Protein AF-A0A838X5R7-F1 (afdb_monomer)

Structure (mmCIF, N/CA/C/O backbone):
data_AF-A0A838X5R7-F1
#
_entry.id   AF-A0A838X5R7-F1
#
loop_
_atom_site.group_PDB
_atom_site.id
_atom_site.type_symbol
_atom_site.label_atom_id
_atom_site.label_alt_id
_atom_site.label_comp_id
_atom_site.label_asym_id
_atom_site.label_entity_id
_atom_site.label_seq_id
_atom_site.pdbx_PDB_ins_code
_atom_site.Cartn_x
_atom_site.Cartn_y
_atom_site.Cartn_z
_atom_site.occupancy
_atom_site.B_iso_or_equiv
_atom_site.auth_seq_id
_atom_site.auth_comp_id
_atom_site.auth_asym_id
_atom_site.auth_atom_id
_atom_site.pdbx_PDB_model_num
ATOM 1 N N . ALA A 1 1 ? 8.460 -18.211 23.827 1.00 45.78 1 ALA A N 1
ATOM 2 C CA . ALA A 1 1 ? 9.527 -17.303 23.358 1.00 45.78 1 ALA A CA 1
ATOM 3 C C . ALA A 1 1 ? 9.003 -16.336 22.292 1.00 45.78 1 ALA A C 1
ATOM 5 O O . ALA A 1 1 ? 9.086 -15.148 22.540 1.00 45.78 1 ALA A O 1
ATOM 6 N N . ALA A 1 2 ? 8.378 -16.803 21.198 1.00 44.84 2 ALA A N 1
ATOM 7 C CA . ALA A 1 2 ? 7.755 -15.927 20.186 1.00 44.84 2 ALA A CA 1
ATOM 8 C C . ALA A 1 2 ? 6.531 -15.128 20.698 1.00 44.84 2 ALA A C 1
ATOM 10 O O . ALA A 1 2 ? 6.440 -13.928 20.475 1.00 44.84 2 ALA A O 1
ATOM 11 N N . GLY A 1 3 ? 5.651 -15.751 21.493 1.00 52.31 3 GLY A N 1
ATOM 12 C CA . GLY A 1 3 ? 4.486 -15.045 22.056 1.00 52.31 3 GLY A CA 1
ATOM 13 C C . GLY A 1 3 ? 4.823 -13.951 23.083 1.00 52.31 3 GLY A C 1
ATOM 14 O O . GLY A 1 3 ? 4.004 -13.082 23.344 1.00 52.31 3 GLY A O 1
ATOM 15 N N . ASP A 1 4 ? 6.034 -13.953 23.655 1.00 58.69 4 ASP A N 1
ATOM 16 C CA . ASP A 1 4 ? 6.453 -12.937 24.634 1.00 58.69 4 ASP A CA 1
ATOM 17 C C . ASP A 1 4 ? 7.039 -11.684 23.951 1.00 58.69 4 ASP A C 1
ATOM 19 O O . ASP A 1 4 ? 6.981 -10.590 24.507 1.00 58.69 4 ASP A O 1
ATOM 23 N N . SER A 1 5 ? 7.583 -11.816 22.733 1.00 63.78 5 SER A N 1
ATOM 24 C CA . SER A 1 5 ? 8.020 -10.678 21.908 1.00 63.78 5 SER A CA 1
ATOM 25 C C . SER A 1 5 ? 6.854 -10.008 21.185 1.00 63.78 5 SER A C 1
ATOM 27 O O . SER A 1 5 ? 6.807 -8.782 21.127 1.00 63.78 5 SER A O 1
ATOM 29 N N . GLU A 1 6 ? 5.892 -10.793 20.700 1.00 69.25 6 GLU A N 1
ATOM 30 C CA . GLU A 1 6 ? 4.679 -10.289 20.044 1.00 69.25 6 GLU A CA 1
ATOM 31 C C . GLU A 1 6 ? 3.822 -9.462 21.014 1.00 69.25 6 GLU A C 1
ATOM 33 O O . GLU A 1 6 ? 3.514 -8.302 20.741 1.00 69.25 6 GLU A O 1
ATOM 38 N N . CYS A 1 7 ? 3.559 -9.990 22.216 1.00 72.25 7 CYS A N 1
ATOM 39 C CA . CYS A 1 7 ? 2.854 -9.257 23.271 1.00 72.25 7 CYS A CA 1
ATOM 40 C C . CYS A 1 7 ? 3.557 -7.947 23.665 1.00 72.25 7 CYS A C 1
ATOM 42 O O . CYS A 1 7 ? 2.888 -6.945 23.919 1.00 72.25 7 CYS A O 1
ATOM 44 N N . LYS A 1 8 ? 4.898 -7.919 23.693 1.00 79.69 8 LYS A N 1
ATOM 45 C CA . LYS A 1 8 ? 5.665 -6.689 23.969 1.00 79.69 8 LYS A CA 1
ATOM 46 C C . LYS A 1 8 ? 5.515 -5.658 22.853 1.00 79.69 8 LYS A C 1
ATOM 48 O O . LYS A 1 8 ? 5.336 -4.481 23.160 1.00 79.69 8 LYS A O 1
ATOM 53 N N . GLY A 1 9 ? 5.551 -6.087 21.590 1.00 83.31 9 GLY A N 1
ATOM 54 C CA . GLY A 1 9 ? 5.337 -5.213 20.433 1.00 83.31 9 GLY A CA 1
ATOM 55 C C . GLY A 1 9 ? 3.941 -4.592 20.434 1.00 83.31 9 GLY A C 1
ATOM 56 O O . GLY A 1 9 ? 3.805 -3.374 20.340 1.00 83.31 9 GLY A O 1
ATOM 57 N N . THR A 1 10 ? 2.907 -5.407 20.642 1.00 86.50 10 THR A N 1
ATOM 58 C CA . THR A 1 10 ? 1.513 -4.945 20.716 1.00 86.50 10 THR A CA 1
ATOM 59 C C . THR A 1 10 ? 1.285 -3.991 21.891 1.00 86.50 10 THR A C 1
ATOM 61 O O . THR A 1 10 ? 0.677 -2.936 21.719 1.00 86.50 10 THR A O 1
ATOM 64 N N . ALA A 1 11 ? 1.825 -4.290 23.077 1.00 89.50 11 ALA A N 1
ATOM 65 C CA . ALA A 1 11 ? 1.721 -3.396 24.232 1.00 89.50 11 ALA A CA 1
ATOM 66 C C . ALA A 1 11 ? 2.418 -2.044 23.995 1.00 89.50 11 ALA A C 1
ATOM 68 O O . ALA A 1 11 ? 1.868 -0.996 24.340 1.00 89.50 11 ALA A O 1
ATOM 69 N N . ALA A 1 12 ? 3.606 -2.053 23.382 1.00 90.44 12 ALA A N 1
ATOM 70 C CA . ALA A 1 12 ? 4.316 -0.830 23.021 1.00 90.44 12 ALA A CA 1
ATOM 71 C C . ALA A 1 12 ? 3.529 0.005 21.999 1.00 90.44 12 ALA A C 1
ATOM 73 O O . ALA A 1 12 ? 3.443 1.225 22.147 1.00 90.44 12 ALA A O 1
ATOM 74 N N . ASN A 1 13 ? 2.903 -0.648 21.017 1.00 90.19 13 ASN A N 1
ATOM 75 C CA . ASN A 1 13 ? 2.048 0.011 20.036 1.00 90.19 13 ASN A CA 1
ATOM 76 C C . ASN A 1 13 ? 0.822 0.680 20.688 1.00 90.19 13 ASN A C 1
ATOM 78 O O . ASN A 1 13 ? 0.533 1.849 20.449 1.00 90.19 13 ASN A O 1
ATOM 82 N N . LEU A 1 14 ? 0.135 -0.014 21.592 1.00 92.44 14 LEU A N 1
ATOM 83 C CA . LEU A 1 14 ? -1.011 0.557 22.307 1.00 92.44 14 LEU A CA 1
ATOM 84 C C . LEU A 1 14 ? -0.611 1.747 23.183 1.00 92.44 14 LEU A C 1
ATOM 86 O O . LEU A 1 14 ? -1.328 2.744 23.235 1.00 92.44 14 LEU A O 1
ATOM 90 N N . ALA A 1 15 ? 0.551 1.671 23.838 1.00 92.62 15 ALA A N 1
ATOM 91 C CA . ALA A 1 15 ? 1.096 2.787 24.604 1.00 92.62 15 ALA A CA 1
ATOM 92 C C . ALA A 1 15 ? 1.461 3.981 23.706 1.00 92.62 15 ALA A C 1
ATOM 94 O O . ALA A 1 15 ? 1.270 5.130 24.110 1.00 92.62 15 ALA A O 1
ATOM 95 N N . PHE A 1 16 ? 1.964 3.723 22.495 1.00 92.25 16 PHE A N 1
ATOM 96 C CA . PHE A 1 16 ? 2.174 4.747 21.474 1.00 92.25 16 PHE A CA 1
ATOM 97 C C . PHE A 1 16 ? 0.843 5.412 21.097 1.00 92.25 16 PHE A C 1
ATOM 99 O O . PHE A 1 16 ? 0.702 6.616 21.300 1.00 92.25 16 PHE A O 1
ATOM 106 N N . ILE A 1 17 ? -0.159 4.636 20.677 1.00 93.62 17 ILE A N 1
ATOM 107 C CA . ILE A 1 17 ? -1.490 5.140 20.297 1.00 93.62 17 ILE A CA 1
ATOM 108 C C . ILE A 1 17 ? -2.115 5.968 21.427 1.00 93.62 17 ILE A C 1
ATOM 110 O O . ILE A 1 17 ? -2.569 7.081 21.188 1.00 93.62 17 ILE A O 1
ATOM 114 N N . ALA A 1 18 ? -2.113 5.460 22.663 1.00 93.75 18 ALA A N 1
ATOM 115 C CA . ALA A 1 18 ? -2.712 6.145 23.810 1.00 93.75 18 ALA A CA 1
ATOM 116 C C . ALA A 1 18 ? -2.046 7.494 24.122 1.00 93.75 18 ALA A C 1
ATOM 118 O O . ALA A 1 18 ? -2.698 8.405 24.634 1.00 93.75 18 ALA A O 1
ATOM 119 N N . ARG A 1 19 ? -0.743 7.618 23.842 1.00 94.44 19 ARG A N 1
ATOM 120 C CA . ARG A 1 19 ? 0.003 8.864 24.028 1.00 94.44 19 ARG A CA 1
ATOM 121 C C . ARG A 1 19 ? -0.268 9.861 22.903 1.00 94.44 19 ARG A C 1
ATOM 123 O O . ARG A 1 19 ? -0.420 11.042 23.197 1.00 94.44 19 ARG A O 1
ATOM 130 N N . GLU A 1 20 ? -0.322 9.402 21.653 1.00 93.81 20 GLU A N 1
ATOM 131 C CA . GLU A 1 20 ? -0.590 10.268 20.494 1.00 93.81 20 GLU A CA 1
ATOM 132 C C . GLU A 1 20 ? -2.065 10.705 20.422 1.00 93.81 20 GLU A C 1
ATOM 134 O O . GLU A 1 20 ? -2.363 11.819 19.992 1.00 93.81 20 GLU A O 1
ATOM 139 N N . TYR A 1 21 ? -2.985 9.872 20.921 1.00 93.00 21 TYR A N 1
ATOM 140 C CA . TYR A 1 21 ? -4.430 10.127 20.949 1.00 93.00 21 TYR A CA 1
ATOM 141 C C . TYR A 1 21 ? -5.019 9.977 22.366 1.00 93.00 21 TYR A C 1
ATOM 143 O O . TYR A 1 21 ? -5.780 9.040 22.635 1.00 93.00 21 TYR A O 1
ATOM 151 N N . PRO A 1 22 ? -4.696 10.888 23.307 1.00 92.12 22 PRO A N 1
ATOM 152 C CA . PRO A 1 22 ? -5.168 10.782 24.683 1.00 92.12 22 PRO A CA 1
ATOM 153 C C . PRO A 1 22 ? -6.697 10.842 24.775 1.00 92.12 22 PRO A C 1
ATOM 155 O O . PRO A 1 22 ? -7.320 11.807 24.337 1.00 92.12 22 PRO A O 1
ATOM 158 N N . GLY A 1 23 ? -7.297 9.824 25.397 1.00 87.31 23 GLY A N 1
ATOM 159 C CA . GLY A 1 23 ? -8.748 9.740 25.602 1.00 87.31 23 GLY A CA 1
ATOM 160 C C . GLY A 1 23 ? -9.552 9.258 24.388 1.00 87.31 23 GLY A C 1
ATOM 161 O O . GLY A 1 23 ? -10.779 9.246 24.457 1.00 87.31 23 GLY A O 1
ATOM 162 N N . ASP A 1 24 ? -8.895 8.851 23.299 1.00 91.62 24 ASP A N 1
ATOM 163 C CA . ASP A 1 24 ? -9.550 8.293 22.114 1.00 91.62 24 ASP A CA 1
ATOM 164 C C . ASP A 1 24 ? -9.920 6.815 22.333 1.00 91.62 24 ASP A C 1
ATOM 166 O O . ASP A 1 24 ? -9.084 5.989 22.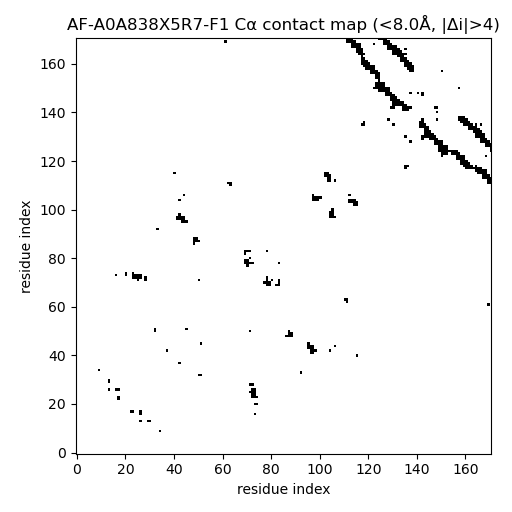708 1.00 91.62 24 ASP A O 1
ATOM 170 N N . ASN A 1 25 ? -11.182 6.461 22.074 1.00 86.31 25 ASN A N 1
ATOM 171 C CA . ASN A 1 25 ? -11.674 5.085 22.227 1.00 86.31 25 ASN A CA 1
ATOM 172 C C . ASN A 1 25 ? -11.058 4.107 21.207 1.00 86.31 25 ASN A C 1
ATOM 174 O O . ASN A 1 25 ? -11.122 2.892 21.398 1.00 86.31 25 ASN A O 1
ATOM 178 N N . GLY A 1 26 ? -10.426 4.611 20.148 1.00 87.56 26 GLY A N 1
ATOM 179 C CA . GLY A 1 26 ? -9.728 3.845 19.122 1.00 87.56 26 GLY A CA 1
ATOM 180 C C . GLY A 1 26 ? -8.565 3.013 19.658 1.00 87.56 26 GLY A C 1
ATOM 181 O O . GLY A 1 26 ? -8.236 1.997 19.053 1.00 87.56 26 GLY A O 1
ATOM 182 N N . VAL A 1 27 ? -7.999 3.348 20.825 1.00 89.94 27 VAL A N 1
ATOM 183 C CA . VAL A 1 27 ? -7.022 2.469 21.498 1.00 89.94 27 VAL A CA 1
ATOM 184 C C . VAL A 1 27 ? -7.639 1.119 21.884 1.00 89.94 27 VAL A C 1
ATOM 186 O O . VAL A 1 27 ? -6.969 0.091 21.826 1.00 89.94 27 VAL A O 1
ATOM 189 N N . VAL A 1 28 ? -8.933 1.099 22.226 1.00 88.31 28 VAL A N 1
ATOM 190 C CA . VAL A 1 28 ? -9.660 -0.138 22.537 1.00 88.31 28 VAL A CA 1
ATOM 191 C C . VAL A 1 28 ? -9.939 -0.920 21.260 1.00 88.31 28 VAL A C 1
ATOM 193 O O . VAL A 1 28 ? -9.783 -2.135 21.251 1.00 88.31 28 VAL A O 1
ATOM 196 N N . ALA A 1 29 ? -10.291 -0.239 20.167 1.00 89.44 29 ALA A N 1
ATOM 197 C CA . ALA A 1 29 ? -10.433 -0.892 18.868 1.00 89.44 29 ALA A CA 1
ATOM 198 C C . ALA A 1 29 ? -9.105 -1.518 18.409 1.00 89.44 29 ALA A C 1
ATOM 200 O O . ALA A 1 29 ? -9.098 -2.651 17.943 1.00 89.44 29 ALA A O 1
ATOM 201 N N . ALA A 1 30 ? -7.974 -0.837 18.621 1.00 91.50 30 ALA A N 1
ATOM 202 C CA . ALA A 1 30 ? -6.647 -1.334 18.262 1.00 91.50 30 ALA A CA 1
ATOM 203 C C . ALA A 1 30 ? -6.250 -2.634 18.988 1.00 91.50 30 ALA A C 1
ATOM 205 O O . ALA A 1 30 ? -5.491 -3.416 18.426 1.00 91.50 30 ALA A O 1
ATOM 206 N N . LEU A 1 31 ? -6.790 -2.911 20.185 1.00 90.31 31 LEU A N 1
ATOM 207 C CA . LEU A 1 31 ? -6.607 -4.203 20.873 1.00 90.31 31 LEU A CA 1
ATOM 208 C C . LEU A 1 31 ? -7.207 -5.386 20.101 1.00 90.31 31 LEU A C 1
ATOM 210 O O . LEU A 1 31 ? -6.820 -6.527 20.337 1.00 90.31 31 LEU A O 1
ATOM 214 N N . LEU A 1 32 ? -8.187 -5.119 19.237 1.00 90.19 32 LEU A N 1
ATOM 215 C CA . LEU A 1 32 ? -8.913 -6.127 18.467 1.00 90.19 32 LEU A CA 1
ATOM 216 C C . LEU A 1 32 ? -8.341 -6.307 17.055 1.00 90.19 32 LEU A C 1
ATOM 218 O O . LEU A 1 32 ? -8.795 -7.187 16.327 1.00 90.19 32 LEU A O 1
ATOM 222 N N . LEU A 1 33 ? -7.386 -5.464 16.656 1.00 92.06 33 LEU A N 1
ATOM 223 C CA . LEU A 1 33 ? -6.781 -5.488 15.331 1.00 92.06 33 LEU A CA 1
ATOM 224 C C . LEU A 1 33 ? -5.442 -6.222 15.359 1.00 92.06 33 LEU A C 1
ATOM 226 O O . LEU A 1 33 ? -4.719 -6.214 16.355 1.00 92.06 33 LEU A O 1
ATOM 230 N N . ASN A 1 34 ? -5.086 -6.812 14.221 1.00 91.25 34 ASN A N 1
ATOM 231 C CA . ASN A 1 34 ? -3.760 -7.378 14.028 1.00 91.25 34 ASN A CA 1
ATOM 232 C C . ASN A 1 34 ? -2.704 -6.267 14.081 1.00 91.25 34 ASN A C 1
ATOM 234 O O . ASN A 1 34 ? -2.803 -5.273 13.359 1.00 91.25 34 ASN A O 1
ATOM 238 N N . HIS A 1 35 ? -1.664 -6.462 14.890 1.00 91.62 35 HIS A N 1
ATOM 239 C CA . HIS A 1 35 ? -0.472 -5.626 14.844 1.00 91.62 35 HIS A CA 1
ATOM 240 C C . HIS A 1 35 ? 0.507 -6.212 13.824 1.00 91.62 35 HIS A C 1
ATOM 242 O O . HIS A 1 35 ? 1.109 -7.256 14.060 1.00 91.62 35 HIS A O 1
ATOM 248 N N . VAL A 1 36 ? 0.641 -5.539 12.682 1.00 91.88 36 VAL A N 1
ATOM 249 C CA . VAL A 1 36 ? 1.473 -5.984 11.558 1.00 91.88 36 VAL A CA 1
ATOM 250 C C . VAL A 1 36 ? 2.659 -5.040 11.408 1.00 91.88 36 VAL A C 1
ATOM 252 O O . VAL A 1 36 ? 2.489 -3.823 11.403 1.00 91.88 36 VAL A O 1
ATOM 255 N N . SER A 1 37 ? 3.857 -5.602 11.278 1.00 91.81 37 SER A N 1
ATOM 256 C CA . SER A 1 37 ? 5.069 -4.885 10.877 1.00 91.81 37 SER A CA 1
ATOM 257 C C . SER A 1 37 ? 5.540 -5.475 9.556 1.00 91.81 37 SER A C 1
ATOM 259 O O . SER A 1 37 ? 5.658 -6.693 9.464 1.00 91.81 37 SER A O 1
ATOM 261 N N . LEU A 1 38 ? 5.745 -4.623 8.554 1.00 94.62 38 LEU A N 1
ATOM 262 C CA . LEU A 1 38 ? 6.243 -5.026 7.242 1.00 94.62 38 LEU A CA 1
ATOM 263 C C . LEU A 1 38 ? 7.727 -4.686 7.126 1.00 94.62 38 LEU A C 1
ATOM 265 O O . LEU A 1 38 ? 8.131 -3.559 7.429 1.00 94.62 38 LEU A O 1
ATOM 269 N N . GLU A 1 39 ? 8.513 -5.637 6.641 1.00 94.88 39 GLU A N 1
ATOM 270 C CA . GLU A 1 39 ? 9.879 -5.400 6.183 1.00 94.88 39 GLU A CA 1
ATOM 271 C C . GLU A 1 39 ? 9.887 -4.807 4.759 1.00 94.88 39 GLU A C 1
ATOM 273 O O . GLU A 1 39 ? 8.916 -4.955 4.006 1.00 94.88 39 GLU A O 1
ATOM 278 N N . PRO A 1 40 ? 10.970 -4.126 4.335 1.00 93.56 40 PRO A N 1
ATOM 279 C CA . PRO A 1 40 ? 11.076 -3.603 2.977 1.00 93.56 40 PRO A CA 1
ATOM 280 C C . PRO A 1 40 ? 10.833 -4.681 1.911 1.00 93.56 40 PRO A C 1
ATOM 282 O O . PRO A 1 40 ? 11.527 -5.695 1.865 1.00 93.56 40 PRO A O 1
ATOM 285 N N . GLY A 1 41 ? 9.867 -4.430 1.026 1.00 92.25 41 GLY A N 1
ATOM 286 C CA . GLY A 1 41 ? 9.465 -5.361 -0.035 1.00 92.25 41 GLY A CA 1
ATOM 287 C C . GLY A 1 41 ? 8.300 -6.281 0.336 1.00 92.25 41 GLY A C 1
ATOM 288 O O . GLY A 1 41 ? 7.766 -6.947 -0.550 1.00 92.25 41 GLY A O 1
ATOM 289 N N . GLU A 1 42 ? 7.863 -6.293 1.594 1.00 95.69 42 GLU A N 1
ATOM 290 C CA . GLU A 1 42 ? 6.607 -6.931 1.983 1.00 95.69 42 GLU A CA 1
ATOM 291 C C . GLU A 1 42 ? 5.409 -6.022 1.685 1.00 95.69 42 GLU A C 1
ATOM 293 O O . GLU A 1 42 ? 5.523 -4.796 1.600 1.00 95.69 42 GLU A O 1
ATOM 298 N N . ALA A 1 43 ? 4.237 -6.634 1.528 1.00 96.56 43 ALA A N 1
ATOM 299 C CA . ALA A 1 43 ? 2.998 -5.937 1.223 1.00 96.56 43 ALA A CA 1
ATOM 300 C C . ALA A 1 43 ? 1.835 -6.501 2.041 1.00 96.56 43 ALA A C 1
ATOM 302 O O . ALA A 1 43 ? 1.871 -7.632 2.529 1.00 96.56 43 ALA A O 1
ATOM 303 N N . LEU A 1 44 ? 0.769 -5.714 2.152 1.00 95.69 44 LEU A N 1
ATOM 304 C CA . LEU A 1 44 ? -0.508 -6.116 2.733 1.00 95.69 44 LEU A CA 1
ATOM 305 C C . LEU A 1 44 ? -1.653 -5.705 1.807 1.00 95.69 44 LEU A C 1
ATOM 307 O O . LEU A 1 44 ? -1.523 -4.745 1.049 1.00 95.69 44 LEU A O 1
ATOM 311 N N . PHE A 1 45 ? -2.768 -6.432 1.870 1.00 94.56 45 PHE A N 1
ATOM 312 C CA . PHE A 1 45 ? -3.982 -6.104 1.122 1.00 94.56 45 PHE A CA 1
ATOM 313 C C . PHE A 1 45 ? -5.147 -5.845 2.075 1.00 94.56 45 PHE A C 1
ATOM 315 O O . PHE A 1 45 ? -5.456 -6.657 2.949 1.00 94.56 45 PHE A O 1
ATOM 322 N N . LEU A 1 46 ? -5.823 -4.713 1.884 1.00 93.31 46 LEU A N 1
ATOM 323 C CA . LEU A 1 46 ? -6.917 -4.262 2.738 1.00 93.31 46 LEU A CA 1
ATOM 324 C C . LEU A 1 46 ? -8.211 -4.209 1.934 1.00 93.31 46 LEU A C 1
ATOM 326 O O . LEU A 1 46 ? -8.473 -3.267 1.192 1.00 93.31 46 LEU A O 1
ATOM 330 N N . ALA A 1 47 ? -9.039 -5.240 2.096 1.00 92.12 47 ALA A N 1
ATOM 331 C CA . ALA A 1 47 ? -10.354 -5.284 1.478 1.00 92.12 47 ALA A CA 1
ATOM 332 C C . ALA A 1 47 ? -11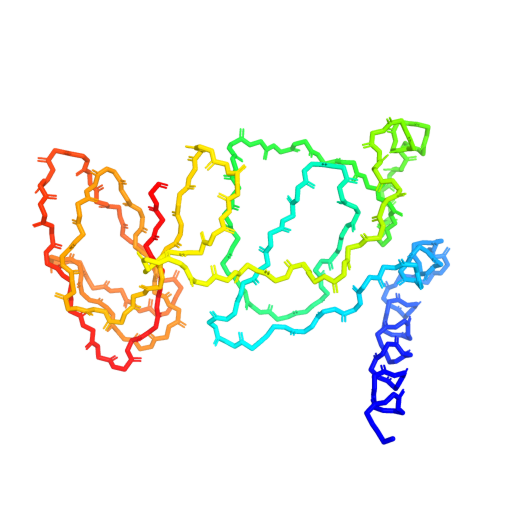.313 -4.250 2.094 1.00 92.12 47 ALA A C 1
ATOM 334 O O . ALA A 1 47 ? -11.215 -3.887 3.270 1.00 92.12 47 ALA A O 1
ATOM 335 N N . ALA A 1 48 ? -12.322 -3.846 1.318 1.00 92.88 48 ALA A N 1
ATOM 336 C CA . ALA A 1 48 ? -13.408 -3.011 1.816 1.00 92.88 48 ALA A CA 1
ATOM 337 C C . ALA A 1 48 ? -14.106 -3.650 3.034 1.00 92.88 48 ALA A C 1
ATOM 339 O O . ALA A 1 48 ? -14.463 -4.839 3.018 1.00 92.88 48 ALA A O 1
ATOM 340 N N . GLY A 1 49 ? -14.332 -2.827 4.061 1.00 94.00 49 GLY A N 1
ATOM 341 C CA . GLY A 1 49 ? -14.902 -3.235 5.348 1.00 94.00 49 GLY A CA 1
ATOM 342 C C . GLY A 1 49 ? -13.867 -3.653 6.400 1.00 94.00 49 GLY A C 1
ATOM 343 O O . GLY A 1 49 ? -14.266 -3.948 7.525 1.00 94.00 49 GLY A O 1
ATOM 344 N N . ASN A 1 50 ? -12.566 -3.658 6.077 1.00 94.19 50 ASN A N 1
ATOM 345 C CA . ASN A 1 50 ? -11.501 -3.914 7.049 1.00 94.19 50 ASN A CA 1
ATOM 346 C C . ASN A 1 50 ? -11.108 -2.627 7.782 1.00 94.19 50 ASN A C 1
ATOM 348 O O . ASN A 1 50 ? -10.642 -1.668 7.161 1.00 94.19 50 ASN A O 1
ATOM 352 N N . LEU A 1 51 ? -11.222 -2.627 9.111 1.00 94.50 51 LEU A N 1
ATOM 353 C CA . LEU A 1 51 ? -10.692 -1.544 9.935 1.00 94.50 51 LEU A CA 1
ATOM 354 C C . LEU A 1 51 ? -9.164 -1.653 10.023 1.00 94.50 51 LEU A C 1
ATOM 356 O O . LEU A 1 51 ? -8.636 -2.712 10.355 1.00 94.50 51 LEU A O 1
ATOM 360 N N . HIS A 1 52 ? -8.458 -0.563 9.734 1.00 95.19 52 HIS A N 1
ATOM 361 C CA . HIS A 1 52 ? -6.998 -0.524 9.737 1.00 95.19 52 HIS A CA 1
ATOM 362 C C . HIS A 1 52 ? -6.482 0.881 10.063 1.00 95.19 52 HIS A C 1
ATOM 364 O O . HIS A 1 52 ? -7.205 1.870 9.938 1.00 95.19 52 HIS A O 1
ATOM 370 N N . ALA A 1 53 ? -5.221 0.955 10.484 1.00 94.31 53 ALA A N 1
ATOM 371 C CA . ALA A 1 53 ? -4.501 2.203 10.694 1.00 94.31 53 ALA A CA 1
ATOM 372 C C . ALA A 1 53 ? -3.010 1.988 10.414 1.00 94.31 53 ALA A C 1
ATOM 374 O O . ALA A 1 53 ? -2.415 1.037 10.923 1.00 94.31 53 ALA A O 1
ATOM 375 N N . TYR A 1 54 ? -2.403 2.883 9.634 1.00 95.00 54 TYR A N 1
ATOM 376 C CA . TYR A 1 54 ? -0.949 2.962 9.519 1.00 95.00 54 TYR A CA 1
ATOM 377 C C . TYR A 1 54 ? -0.401 3.831 10.646 1.00 95.00 54 TYR A C 1
ATOM 379 O O . TYR A 1 54 ? -0.938 4.900 10.932 1.00 95.00 54 TYR A O 1
ATOM 387 N N . LEU A 1 55 ? 0.663 3.362 11.293 1.00 92.88 55 LEU A N 1
ATOM 388 C CA . LEU A 1 55 ? 1.152 3.951 12.540 1.00 92.88 55 LEU A CA 1
ATOM 389 C C . LEU A 1 55 ? 2.485 4.670 12.351 1.00 92.88 55 LEU A C 1
ATOM 391 O O . LEU A 1 55 ? 2.656 5.796 12.815 1.00 92.88 55 LEU A O 1
ATOM 395 N N . CYS A 1 56 ? 3.433 4.031 11.667 1.00 92.31 56 CYS A N 1
ATOM 396 C CA . CYS A 1 56 ? 4.742 4.597 11.370 1.00 92.31 56 CYS A CA 1
ATOM 397 C C . CYS A 1 56 ? 5.404 3.881 10.183 1.00 92.31 56 CYS A C 1
ATOM 399 O O . CYS A 1 56 ? 4.994 2.787 9.800 1.00 92.31 56 CYS A O 1
ATOM 401 N N . GLY A 1 57 ? 6.444 4.504 9.622 1.00 93.62 57 GLY A N 1
ATOM 402 C CA . GLY A 1 57 ? 7.235 3.957 8.518 1.00 93.62 57 GLY A CA 1
ATOM 403 C C . GLY A 1 57 ? 6.998 4.664 7.183 1.00 93.62 57 GLY A C 1
ATOM 404 O O . GLY A 1 57 ? 6.402 5.739 7.126 1.00 93.62 57 GLY A O 1
ATOM 405 N N . MET A 1 58 ? 7.515 4.058 6.115 1.00 92.81 58 MET A N 1
ATOM 406 C CA . MET A 1 58 ? 7.345 4.490 4.728 1.00 92.81 58 MET A CA 1
ATOM 407 C C . MET A 1 58 ? 6.898 3.284 3.905 1.00 92.81 58 MET A C 1
ATOM 409 O O . MET A 1 58 ? 7.449 2.197 4.058 1.00 92.81 58 MET A O 1
ATOM 413 N N . GLY A 1 59 ? 5.904 3.486 3.047 1.00 93.69 59 GLY A N 1
ATOM 414 C CA . GLY A 1 59 ? 5.392 2.466 2.144 1.00 93.69 59 GLY A CA 1
ATOM 415 C C . GLY A 1 59 ? 4.785 3.098 0.898 1.00 93.69 59 GLY A C 1
ATOM 416 O O . GLY A 1 59 ? 4.521 4.302 0.867 1.00 93.69 59 GLY A O 1
ATOM 417 N N . VAL A 1 60 ? 4.576 2.275 -0.127 1.00 96.06 60 VAL A N 1
ATOM 418 C CA . VAL A 1 60 ? 3.831 2.654 -1.331 1.00 96.06 60 VAL A CA 1
ATOM 419 C C . VAL A 1 60 ? 2.404 2.151 -1.172 1.00 96.06 60 VAL A C 1
ATOM 421 O O . VAL A 1 60 ? 2.183 0.952 -1.030 1.00 96.06 60 VAL A O 1
ATOM 424 N N . GLU A 1 61 ? 1.444 3.071 -1.185 1.00 96.25 61 GLU A N 1
ATOM 425 C CA . GLU A 1 61 ? 0.022 2.747 -1.136 1.00 96.25 61 GLU A CA 1
ATOM 426 C C . GLU A 1 61 ? -0.588 2.857 -2.534 1.00 96.25 61 GLU A C 1
ATOM 428 O O . GLU A 1 61 ? -0.442 3.875 -3.214 1.00 96.25 61 GLU A O 1
ATOM 433 N N . VAL A 1 62 ? -1.279 1.797 -2.951 1.00 95.94 62 VAL A N 1
ATOM 434 C CA . VAL A 1 62 ? -2.024 1.738 -4.209 1.00 95.94 62 VAL A CA 1
ATOM 435 C C . VAL A 1 62 ? -3.470 1.413 -3.877 1.00 95.94 62 VAL A C 1
ATOM 437 O O . VAL A 1 62 ? -3.758 0.458 -3.158 1.00 95.94 62 VAL A O 1
ATOM 440 N N . MET A 1 63 ? -4.379 2.230 -4.393 1.00 95.31 63 MET A N 1
ATOM 441 C CA . MET A 1 63 ? -5.813 2.088 -4.187 1.00 95.31 63 MET A CA 1
ATOM 442 C C . MET A 1 63 ? -6.535 2.344 -5.504 1.00 95.31 63 MET A C 1
ATOM 444 O O . MET A 1 63 ? -6.039 3.072 -6.366 1.00 95.31 63 MET A O 1
ATOM 448 N N . ALA A 1 64 ? -7.746 1.803 -5.628 1.00 91.81 64 ALA A N 1
ATOM 449 C CA . ALA A 1 64 ? -8.680 2.280 -6.636 1.00 91.81 64 ALA A CA 1
ATOM 450 C C . ALA A 1 64 ? -8.924 3.788 -6.443 1.00 91.81 64 ALA A C 1
ATOM 452 O O . ALA A 1 64 ? -8.758 4.316 -5.340 1.00 91.81 64 ALA A O 1
ATOM 453 N N . ASN A 1 65 ? -9.362 4.480 -7.496 1.00 91.38 65 ASN A N 1
ATOM 454 C CA . ASN A 1 65 ? -9.676 5.912 -7.446 1.00 91.38 65 ASN A CA 1
ATOM 455 C C . ASN A 1 65 ? -10.926 6.187 -6.585 1.00 91.38 65 ASN A C 1
ATOM 457 O O . ASN A 1 65 ? -12.012 6.465 -7.093 1.00 91.38 65 ASN A O 1
ATOM 461 N N . SER A 1 66 ? -10.767 6.101 -5.267 1.00 86.56 66 SER A N 1
ATOM 462 C CA . SER A 1 66 ? -11.779 6.330 -4.246 1.00 86.56 66 SER A CA 1
ATOM 463 C C . SER A 1 66 ? -11.147 7.019 -3.045 1.00 86.56 66 SER A C 1
ATOM 465 O O . SER A 1 66 ? -10.000 6.774 -2.686 1.00 86.56 66 SER A O 1
ATOM 467 N N . ASN A 1 67 ? -11.914 7.891 -2.406 1.00 86.81 67 ASN A N 1
ATOM 468 C CA . ASN A 1 67 ? -11.535 8.566 -1.170 1.00 86.81 67 ASN A CA 1
ATOM 469 C C . ASN A 1 67 ? -12.604 8.383 -0.082 1.00 86.81 67 ASN A C 1
ATOM 471 O O . ASN A 1 67 ? -12.695 9.189 0.849 1.00 86.81 67 ASN A O 1
ATOM 475 N N . ASN A 1 68 ? -13.416 7.327 -0.197 1.00 92.00 68 ASN A N 1
ATOM 476 C CA . ASN A 1 68 ? -14.423 6.980 0.796 1.00 92.00 68 ASN A CA 1
ATOM 477 C C . ASN A 1 68 ? -13.734 6.454 2.057 1.00 92.00 68 ASN A C 1
ATOM 479 O O . ASN A 1 68 ? -13.277 5.315 2.100 1.00 92.00 68 ASN A O 1
ATOM 483 N N . VAL A 1 69 ? -13.671 7.294 3.090 1.00 94.88 69 VAL A N 1
ATOM 484 C CA . VAL A 1 69 ? -13.039 6.961 4.369 1.00 94.88 69 VAL A CA 1
ATOM 485 C C . VAL A 1 69 ? -14.010 7.228 5.510 1.00 94.88 69 VAL A C 1
ATOM 487 O O . VAL A 1 69 ? -14.324 8.382 5.817 1.00 94.88 69 VAL A O 1
ATOM 490 N N . LEU A 1 70 ? -14.424 6.156 6.184 1.00 95.44 70 LEU A N 1
ATOM 491 C CA . LEU A 1 70 ? -15.050 6.222 7.502 1.00 95.44 70 LEU A CA 1
ATOM 492 C C . 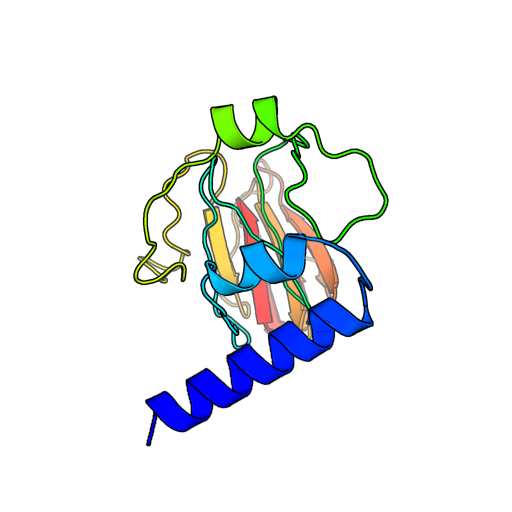LEU A 1 70 ? -13.980 6.055 8.577 1.00 95.44 70 LEU A C 1
ATOM 494 O O . LEU A 1 70 ? -13.059 5.252 8.448 1.00 95.44 70 LEU A O 1
ATOM 498 N N . ARG A 1 71 ? -14.085 6.847 9.641 1.00 95.81 71 ARG A N 1
ATOM 499 C CA . ARG A 1 71 ? -13.101 6.863 10.728 1.00 95.81 71 ARG A CA 1
ATOM 500 C C . ARG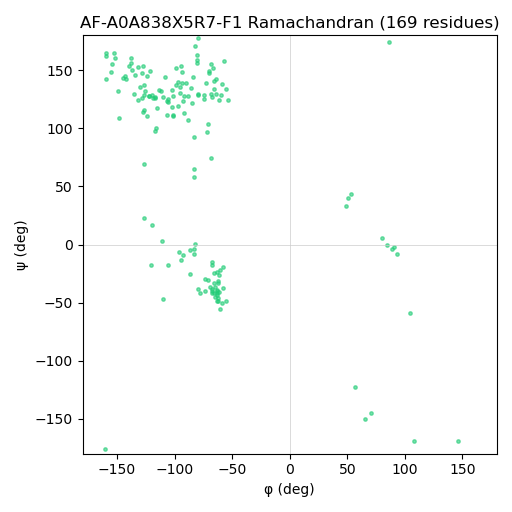 A 1 71 ? -13.564 5.950 11.850 1.00 95.81 71 ARG A C 1
ATOM 502 O O . ARG A 1 71 ? -14.720 6.037 12.2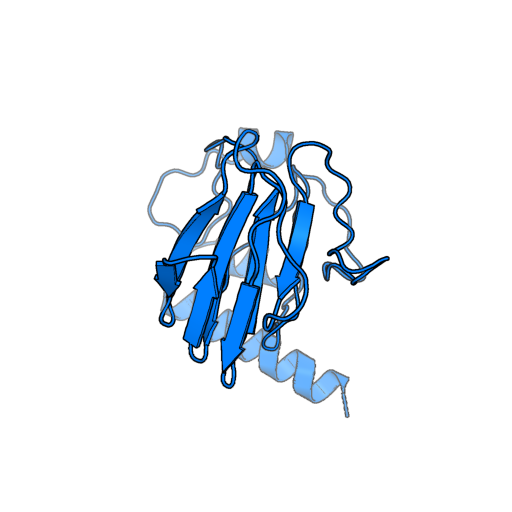37 1.00 95.81 71 ARG A O 1
ATOM 509 N N . GLY A 1 72 ? -12.658 5.140 12.397 1.00 93.81 72 GLY A N 1
ATOM 510 C CA . GLY A 1 72 ? -12.938 4.258 13.540 1.00 93.81 72 GLY A CA 1
ATOM 511 C C . GLY A 1 72 ? -12.244 4.631 14.851 1.00 93.81 72 GLY A C 1
ATOM 512 O O . GLY A 1 72 ? -12.371 3.901 15.827 1.00 93.81 72 GLY A O 1
ATOM 513 N N . GLY A 1 73 ? -11.505 5.742 14.881 1.00 94.44 73 GLY A N 1
ATOM 514 C CA . GLY A 1 73 ? -10.730 6.192 16.039 1.00 94.44 73 GLY A CA 1
ATOM 515 C C . GLY A 1 73 ? -9.450 6.904 15.613 1.00 94.44 73 GLY A C 1
ATOM 516 O O . GLY A 1 73 ? -9.282 7.213 14.429 1.00 94.44 73 GLY A O 1
ATOM 517 N N . MET A 1 74 ? -8.560 7.149 16.576 1.00 93.12 74 MET A N 1
ATOM 518 C CA . MET A 1 74 ? -7.270 7.830 16.379 1.00 93.12 74 MET A CA 1
ATOM 519 C C . MET A 1 74 ? -7.436 9.181 15.672 1.00 93.12 74 MET A C 1
ATOM 521 O O . MET A 1 74 ? -6.733 9.522 14.714 1.00 93.12 74 MET A O 1
ATOM 525 N N . THR A 1 75 ? -8.444 9.949 16.081 1.00 93.06 75 THR A N 1
ATOM 526 C CA . THR A 1 75 ? -8.801 11.186 15.392 1.00 93.06 75 THR A CA 1
ATOM 527 C C . THR A 1 75 ? -9.611 12.127 16.272 1.00 93.06 75 THR A C 1
ATOM 529 O O . THR A 1 75 ? -10.507 11.724 16.999 1.00 93.06 75 THR A O 1
ATOM 532 N N . SER A 1 76 ? -9.354 13.429 16.138 1.00 92.06 76 SER A N 1
ATOM 533 C CA . SER A 1 76 ? -10.191 14.478 16.735 1.00 92.06 76 SER A CA 1
ATOM 534 C C . SER A 1 76 ? -11.417 14.836 15.885 1.00 92.06 76 SER A C 1
ATOM 536 O O . SER A 1 76 ? -12.214 15.691 16.272 1.00 92.06 76 SER A O 1
ATOM 538 N N . LYS A 1 77 ? -11.554 14.236 14.696 1.00 93.56 77 LYS A N 1
ATOM 539 C CA . LYS A 1 77 ? -12.669 14.491 13.776 1.00 93.56 77 LYS A CA 1
ATOM 540 C C . LYS A 1 77 ? -13.910 13.701 14.192 1.00 93.56 77 LYS A C 1
ATOM 542 O O . LYS A 1 77 ? -13.831 12.737 14.941 1.00 93.56 77 LYS A O 1
ATOM 547 N N . HIS A 1 78 ? -15.061 14.103 13.655 1.00 93.81 78 HIS A N 1
ATOM 548 C CA . HIS A 1 78 ? -16.308 13.371 13.849 1.00 93.81 78 HIS A CA 1
ATOM 549 C C . HIS A 1 78 ? -16.197 11.923 13.343 1.00 93.81 78 HIS A C 1
ATOM 551 O O . HIS A 1 78 ? -15.638 11.670 12.269 1.00 93.81 78 HIS A O 1
ATOM 557 N N . ILE A 1 79 ? -16.754 11.007 14.133 1.00 94.88 79 ILE A N 1
ATOM 558 C CA . ILE A 1 79 ? -16.915 9.592 13.824 1.00 94.88 79 ILE A CA 1
ATOM 559 C C . ILE A 1 79 ? -18.416 9.327 13.749 1.00 94.88 79 ILE A C 1
ATOM 561 O O . ILE A 1 79 ? -19.118 9.484 14.749 1.00 94.88 79 ILE A O 1
ATOM 565 N N . ASP A 1 80 ? -18.882 8.923 12.572 1.00 96.19 80 ASP A N 1
ATOM 566 C CA . ASP A 1 80 ? -20.223 8.375 12.399 1.00 96.19 80 ASP A CA 1
ATOM 567 C C . ASP A 1 80 ? -20.170 6.887 12.760 1.00 96.19 80 ASP A C 1
ATOM 569 O O . ASP A 1 80 ? -19.755 6.047 11.960 1.00 96.19 80 ASP A O 1
ATOM 573 N N . SER A 1 81 ? -20.462 6.578 14.025 1.00 94.00 81 SER A N 1
ATOM 574 C CA . SER A 1 81 ? -20.350 5.212 14.537 1.00 94.00 81 SER A CA 1
ATOM 575 C C . SER A 1 81 ? -21.378 4.280 13.909 1.00 94.00 81 SER A C 1
ATOM 577 O O . SER A 1 81 ? -21.028 3.147 13.594 1.00 94.00 81 SER A O 1
ATOM 579 N N . ASP A 1 82 ? -22.611 4.743 13.706 1.00 96.69 82 ASP A N 1
ATOM 580 C CA . ASP A 1 82 ? -23.682 3.908 13.162 1.00 96.69 82 ASP A CA 1
ATOM 581 C C . ASP A 1 82 ? -23.351 3.486 11.727 1.00 96.69 82 ASP A C 1
ATOM 583 O O . ASP A 1 82 ? -23.432 2.300 11.400 1.00 96.69 82 ASP A O 1
ATOM 587 N N . GLU A 1 83 ? -22.882 4.425 10.899 1.00 97.25 83 GLU A N 1
ATOM 588 C CA . GLU A 1 83 ? -22.460 4.115 9.532 1.00 97.25 83 GLU A CA 1
ATOM 589 C C . GLU A 1 83 ? -21.177 3.277 9.495 1.00 97.25 83 GLU A C 1
ATOM 591 O O . GLU A 1 83 ? -21.054 2.353 8.694 1.00 97.25 83 GLU A O 1
ATOM 596 N N . LEU A 1 84 ? -20.226 3.517 10.402 1.00 95.69 84 LEU A N 1
ATOM 597 C CA . LEU A 1 84 ? -19.048 2.658 10.513 1.00 95.69 84 LEU A CA 1
ATOM 598 C C . LEU A 1 84 ? -19.448 1.203 10.807 1.00 95.69 84 LEU A C 1
ATOM 600 O O . LEU A 1 84 ? -19.002 0.286 10.117 1.00 95.69 84 LEU A O 1
ATOM 604 N N . PHE A 1 85 ? -20.297 0.976 11.811 1.00 94.88 85 PHE A N 1
ATOM 605 C CA . PHE A 1 85 ? -20.749 -0.368 12.176 1.00 94.88 85 PHE A CA 1
ATOM 606 C C . PHE A 1 85 ? -21.599 -1.028 11.083 1.00 94.88 85 PHE A C 1
ATOM 608 O O . PHE A 1 85 ? -21.630 -2.258 11.023 1.00 94.88 85 PHE A O 1
ATOM 615 N N . SER A 1 86 ? -22.247 -0.247 10.211 1.00 96.69 86 SER A N 1
ATOM 616 C CA . SER A 1 86 ? -23.046 -0.768 9.096 1.00 96.69 86 SER A CA 1
ATOM 617 C C . SER A 1 86 ? -22.185 -1.393 7.985 1.00 96.69 86 SER A C 1
ATOM 619 O O . SER A 1 86 ? -22.623 -2.355 7.349 1.00 96.69 86 SER A O 1
ATOM 621 N N . VAL A 1 87 ? -20.952 -0.903 7.779 1.00 96.25 87 VAL A N 1
ATOM 622 C CA . VAL A 1 87 ? -20.068 -1.349 6.681 1.00 96.25 87 VAL A CA 1
ATOM 623 C C . VAL A 1 87 ? -18.909 -2.251 7.110 1.00 96.25 87 VAL A C 1
ATOM 625 O O . VAL A 1 87 ? -18.293 -2.906 6.262 1.00 96.25 87 VAL A O 1
ATOM 628 N N . LEU A 1 88 ? -18.568 -2.278 8.402 1.00 95.62 88 LEU A N 1
ATOM 629 C CA . LEU A 1 88 ? -17.468 -3.099 8.907 1.00 95.62 88 LEU A CA 1
ATOM 630 C C . LEU A 1 88 ? -17.753 -4.597 8.760 1.00 95.62 88 LEU A C 1
ATOM 632 O O . LEU A 1 88 ? -18.850 -5.088 9.030 1.00 95.62 88 LEU A O 1
ATOM 636 N N . LYS A 1 89 ? -16.713 -5.353 8.401 1.00 94.44 89 LYS A N 1
ATOM 637 C CA . LYS A 1 89 ? -16.732 -6.818 8.414 1.00 94.44 89 LYS A CA 1
ATOM 638 C C . LYS A 1 89 ? -16.013 -7.324 9.657 1.00 94.44 89 LYS A C 1
ATOM 640 O O . LYS A 1 89 ? -14.794 -7.248 9.758 1.00 94.44 89 LYS A O 1
ATOM 645 N N . PHE A 1 90 ? -16.771 -7.891 10.590 1.00 92.38 90 PHE A N 1
ATOM 646 C CA . PHE A 1 90 ? -16.247 -8.465 11.833 1.00 92.38 90 PHE A CA 1
ATOM 647 C C . PHE A 1 90 ? -15.749 -9.897 11.621 1.00 92.38 90 PHE A C 1
ATOM 649 O O . PHE A 1 90 ? -16.321 -10.853 12.143 1.00 92.38 90 PHE A O 1
ATOM 656 N N . VAL A 1 91 ? -14.702 -10.045 10.811 1.00 90.19 91 VAL A N 1
ATOM 657 C CA . VAL A 1 91 ? -14.067 -11.333 10.509 1.00 90.19 91 VAL A CA 1
ATOM 658 C C . VAL A 1 91 ? -12.579 -11.240 10.822 1.00 90.19 91 VAL A C 1
ATOM 660 O O . VAL A 1 91 ? -11.915 -10.287 10.421 1.00 90.19 91 VAL A O 1
ATOM 663 N N . THR A 1 92 ? -12.057 -12.228 11.546 1.00 87.06 92 THR A N 1
ATOM 664 C CA . THR A 1 92 ? -10.626 -12.323 11.843 1.00 87.06 92 THR A CA 1
ATOM 665 C C . THR A 1 92 ? -9.839 -12.573 10.560 1.00 87.06 92 THR A C 1
ATOM 667 O O . THR A 1 92 ? -10.208 -13.423 9.752 1.00 87.06 92 THR A O 1
ATOM 670 N N . LEU A 1 93 ? -8.748 -11.830 10.380 1.00 87.00 93 LEU A N 1
ATOM 671 C CA . LEU A 1 93 ? -7.803 -12.032 9.286 1.00 87.00 93 LEU A CA 1
ATOM 672 C C . LEU A 1 93 ? -6.583 -12.770 9.833 1.00 87.00 93 LEU A C 1
ATOM 674 O O . LEU A 1 93 ? -5.827 -12.185 10.603 1.00 87.00 93 LEU A O 1
ATOM 678 N N . ASP A 1 94 ? -6.391 -14.027 9.433 1.00 83.25 94 ASP A N 1
ATOM 679 C CA . ASP A 1 94 ? -5.276 -14.849 9.926 1.00 83.25 94 ASP A CA 1
ATOM 680 C C . ASP A 1 94 ? -3.913 -14.325 9.449 1.00 83.25 94 ASP A C 1
ATOM 682 O O . ASP A 1 94 ? -2.938 -14.331 10.196 1.00 83.25 94 ASP A O 1
ATOM 686 N N . ASN A 1 95 ? -3.839 -13.850 8.202 1.00 83.75 95 ASN A N 1
ATOM 687 C CA . ASN A 1 95 ? -2.649 -13.214 7.649 1.00 83.75 95 ASN A CA 1
ATOM 688 C C . ASN A 1 95 ? -3.047 -12.143 6.614 1.00 83.75 95 ASN A C 1
ATOM 690 O O . ASN A 1 95 ? -3.501 -12.501 5.527 1.00 83.75 95 ASN A O 1
ATOM 694 N N . PRO A 1 96 ? -2.888 -10.842 6.916 1.00 86.88 96 PRO A N 1
ATOM 695 C CA . PRO A 1 96 ? -3.238 -9.763 5.991 1.00 86.88 96 PRO A CA 1
ATOM 696 C C . PRO A 1 96 ? -2.149 -9.458 4.943 1.00 86.88 96 PRO A C 1
ATOM 698 O O . PRO A 1 96 ? -2.329 -8.542 4.138 1.00 86.88 96 PRO A O 1
ATOM 701 N N . THR A 1 97 ? -1.016 -10.176 4.948 1.00 92.88 97 THR A N 1
ATOM 702 C CA . THR A 1 97 ? 0.082 -9.940 3.993 1.00 92.88 97 THR A CA 1
ATOM 703 C C . THR A 1 97 ? -0.262 -10.431 2.586 1.00 92.88 97 THR A C 1
ATOM 705 O O . THR A 1 97 ? -0.829 -11.509 2.400 1.00 92.88 97 THR A O 1
ATOM 708 N N . ALA A 1 98 ? 0.108 -9.641 1.580 1.00 94.31 98 ALA A N 1
ATOM 709 C CA . ALA A 1 98 ? -0.024 -10.001 0.176 1.00 94.31 98 ALA A CA 1
ATOM 710 C C . ALA A 1 98 ? 1.236 -10.747 -0.282 1.00 94.31 98 ALA A C 1
ATOM 712 O O . ALA A 1 98 ? 2.357 -10.277 -0.097 1.00 94.31 98 ALA A O 1
ATOM 713 N N . GLN A 1 99 ? 1.047 -11.922 -0.877 1.00 94.75 99 GLN A N 1
ATOM 714 C CA . GLN A 1 99 ? 2.140 -12.780 -1.339 1.00 94.75 99 GLN A CA 1
ATOM 715 C C . GLN A 1 99 ? 2.457 -12.511 -2.808 1.00 94.75 99 GLN A C 1
ATOM 717 O O . GLN A 1 99 ? 1.554 -12.213 -3.587 1.00 94.75 99 GLN A O 1
ATOM 722 N N . LEU A 1 100 ? 3.719 -12.670 -3.203 1.00 95.69 100 LEU A N 1
ATOM 723 C CA . LEU A 1 100 ? 4.106 -12.627 -4.612 1.00 95.69 100 LEU A CA 1
ATOM 724 C C . LEU A 1 100 ? 3.686 -13.920 -5.318 1.00 95.69 100 LEU A C 1
ATOM 726 O O . LEU A 1 100 ? 4.067 -15.015 -4.905 1.00 95.69 100 LEU A O 1
ATOM 730 N N . VAL A 1 101 ? 2.927 -13.784 -6.400 1.00 94.75 101 VAL A N 1
ATOM 731 C CA . VAL A 1 101 ? 2.510 -14.867 -7.293 1.00 94.75 101 VAL A CA 1
ATOM 732 C C . VAL A 1 101 ? 2.790 -14.403 -8.717 1.00 94.75 101 VAL A C 1
ATOM 734 O O . VAL A 1 101 ? 2.370 -13.318 -9.108 1.00 94.75 101 VAL A O 1
ATOM 737 N N . ASP A 1 102 ? 3.565 -15.187 -9.466 1.00 93.19 102 ASP A N 1
ATOM 738 C CA . ASP A 1 102 ? 3.938 -14.886 -10.856 1.00 93.19 102 ASP A CA 1
ATOM 739 C C . ASP A 1 102 ? 4.498 -13.459 -11.059 1.00 93.19 102 ASP A C 1
ATOM 741 O O . ASP A 1 102 ? 4.206 -12.775 -12.036 1.00 93.19 102 ASP A O 1
ATOM 745 N N . GLY A 1 103 ? 5.314 -12.995 -10.104 1.00 93.75 103 GLY A N 1
ATOM 746 C CA . GLY A 1 103 ? 6.005 -11.701 -10.169 1.00 93.75 103 GLY A CA 1
ATOM 747 C C . GLY A 1 103 ? 5.189 -10.491 -9.703 1.00 93.75 103 GLY A C 1
ATOM 748 O O . GLY A 1 103 ? 5.727 -9.388 -9.684 1.00 93.75 103 GLY A O 1
ATOM 749 N N . SER A 1 104 ? 3.934 -10.667 -9.281 1.00 96.56 104 SER A N 1
ATOM 750 C CA . SER A 1 104 ? 3.083 -9.585 -8.758 1.00 96.56 104 SER A CA 1
ATOM 751 C C . SER A 1 104 ? 2.497 -9.932 -7.392 1.00 96.56 104 SER A C 1
ATOM 753 O O . SER A 1 104 ? 2.335 -11.103 -7.055 1.00 96.56 104 SER A O 1
ATOM 755 N N . PHE A 1 105 ? 2.179 -8.928 -6.577 1.00 97.38 105 PHE A N 1
ATOM 756 C CA . PHE A 1 105 ? 1.460 -9.155 -5.326 1.00 97.38 105 PHE A CA 1
ATOM 757 C C . PHE A 1 105 ? 0.039 -9.631 -5.630 1.00 97.38 105 PHE A C 1
ATOM 759 O O . PHE A 1 105 ? -0.696 -8.992 -6.380 1.00 97.38 105 PHE A O 1
ATOM 766 N N . ASN A 1 106 ? -0.347 -10.756 -5.035 1.00 95.38 106 ASN A N 1
ATOM 767 C CA . ASN A 1 106 ? -1.668 -11.344 -5.187 1.00 95.38 106 ASN A CA 1
ATOM 768 C C . ASN A 1 106 ? -2.711 -10.507 -4.436 1.00 95.38 106 ASN A C 1
ATOM 770 O O . ASN A 1 106 ? -2.899 -10.664 -3.226 1.00 95.38 106 ASN A O 1
ATOM 774 N N . VAL A 1 107 ? -3.379 -9.621 -5.172 1.00 93.31 107 VAL A N 1
ATOM 775 C CA . VAL A 1 107 ? -4.486 -8.791 -4.697 1.00 93.31 107 VAL A CA 1
ATOM 776 C C . VAL A 1 107 ? -5.745 -9.131 -5.506 1.00 93.31 107 VAL A C 1
ATOM 778 O O . VAL A 1 107 ? -5.698 -9.115 -6.733 1.00 93.31 107 VAL A O 1
ATOM 781 N N . PRO A 1 108 ? -6.875 -9.483 -4.866 1.00 92.81 108 PRO A N 1
ATOM 782 C CA . PRO A 1 108 ? -8.083 -9.937 -5.558 1.00 92.81 108 PRO A CA 1
ATOM 783 C C . PRO A 1 108 ? -8.929 -8.754 -6.060 1.00 92.81 108 PRO A C 1
ATOM 785 O O . PRO A 1 108 ? -10.087 -8.600 -5.664 1.00 92.81 108 PRO A O 1
ATOM 788 N N . VAL A 1 109 ? -8.335 -7.892 -6.887 1.00 94.06 109 VAL A N 1
ATOM 789 C CA . VAL A 1 109 ? -8.983 -6.729 -7.511 1.00 94.06 109 VAL A CA 1
ATOM 790 C C . VAL A 1 109 ? -8.573 -6.622 -8.976 1.00 94.06 109 VAL A C 1
ATOM 792 O O . VAL A 1 109 ? -7.464 -7.001 -9.337 1.00 94.06 109 VAL A O 1
ATOM 795 N N . ASP A 1 110 ? -9.466 -6.079 -9.801 1.00 94.44 110 ASP A N 1
ATOM 796 C CA . ASP A 1 110 ? -9.207 -5.864 -11.230 1.00 94.44 110 ASP A CA 1
ATOM 797 C C . ASP A 1 110 ? -8.683 -4.445 -11.517 1.00 94.44 110 ASP A C 1
ATOM 799 O O . ASP A 1 110 ? -8.212 -4.165 -12.617 1.00 94.44 110 ASP A O 1
ATOM 803 N N . ASP A 1 111 ? -8.788 -3.537 -10.538 1.00 94.75 111 ASP A N 1
ATOM 804 C CA . ASP A 1 111 ? -8.452 -2.118 -10.678 1.00 94.75 111 ASP A CA 1
ATOM 805 C C . ASP A 1 111 ? -6.961 -1.865 -10.915 1.00 94.75 111 ASP A C 1
ATOM 807 O O . ASP A 1 111 ? -6.617 -0.880 -11.568 1.00 94.75 111 ASP A O 1
ATOM 811 N N . PHE A 1 112 ? -6.091 -2.703 -10.342 1.00 95.56 112 PHE A N 1
ATOM 812 C CA . PHE A 1 112 ? -4.644 -2.551 -10.447 1.00 95.56 112 PHE A CA 1
ATOM 813 C C . PHE A 1 112 ? -3.881 -3.848 -10.157 1.00 95.56 112 PHE A C 1
ATOM 815 O O . PHE A 1 112 ? -4.370 -4.759 -9.489 1.00 95.56 112 PHE A O 1
ATOM 822 N N . SER A 1 113 ? -2.620 -3.876 -10.578 1.00 96.75 113 SER A N 1
ATOM 823 C CA . SER A 1 113 ? -1.605 -4.854 -10.183 1.00 96.75 113 SER A CA 1
ATOM 824 C C . SER A 1 113 ? -0.339 -4.145 -9.698 1.00 96.75 113 SER A C 1
ATOM 826 O O . SER A 1 113 ? -0.001 -3.061 -10.175 1.00 96.75 113 SER A O 1
ATOM 828 N N . VAL A 1 114 ? 0.375 -4.750 -8.745 1.00 97.81 114 VAL A N 1
ATOM 829 C CA . VAL A 1 114 ? 1.645 -4.216 -8.232 1.00 97.81 114 VAL A CA 1
ATOM 830 C C . V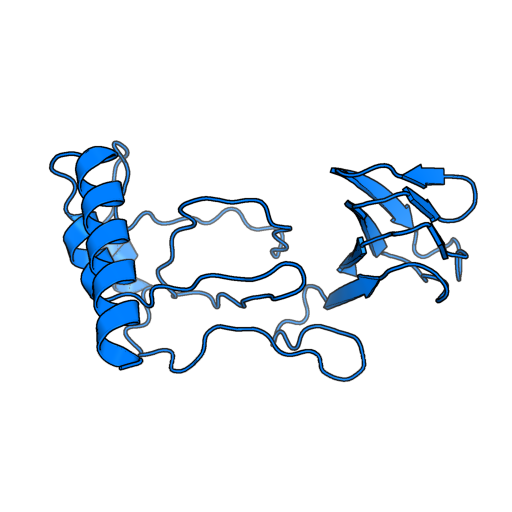AL A 1 114 ? 2.707 -5.304 -8.285 1.00 97.81 114 VAL A C 1
ATOM 832 O O . VAL A 1 114 ? 2.521 -6.381 -7.723 1.00 97.81 114 VAL A O 1
ATOM 835 N N . SER A 1 115 ? 3.838 -5.010 -8.917 1.00 97.56 115 SER A N 1
ATOM 836 C CA . SER A 1 115 ? 5.001 -5.903 -8.992 1.00 97.56 115 SER A CA 1
ATOM 837 C C . SER A 1 115 ? 6.265 -5.182 -8.518 1.00 97.56 115 SER A C 1
ATOM 839 O O . SER A 1 115 ? 6.459 -4.025 -8.898 1.00 97.56 115 SER A O 1
ATOM 841 N N . PRO A 1 116 ? 7.143 -5.814 -7.723 1.00 97.62 116 PRO A N 1
ATOM 842 C CA . PRO A 1 116 ? 8.438 -5.236 -7.383 1.00 97.62 116 PRO A CA 1
ATOM 843 C C . PRO A 1 116 ? 9.341 -5.152 -8.621 1.00 97.62 116 PRO A C 1
ATOM 845 O O . PRO A 1 116 ? 9.233 -5.958 -9.543 1.00 97.62 116 PRO A O 1
ATOM 848 N N . THR A 1 117 ? 10.263 -4.195 -8.640 1.00 97.44 117 THR A N 1
ATOM 849 C CA . THR A 1 117 ? 11.306 -4.097 -9.668 1.00 97.44 117 THR A CA 1
ATOM 850 C C . THR A 1 117 ? 12.613 -3.585 -9.078 1.00 97.44 117 THR A C 1
ATOM 852 O O . THR A 1 117 ? 12.631 -2.714 -8.209 1.00 97.44 117 THR A O 1
ATOM 855 N N . SER A 1 118 ? 13.722 -4.117 -9.578 1.00 97.31 118 SER A N 1
ATOM 856 C CA . SER A 1 118 ? 15.074 -3.585 -9.375 1.00 97.31 118 SER A CA 1
ATOM 857 C C . SER A 1 118 ? 15.733 -3.215 -10.711 1.00 97.31 118 SER A C 1
ATOM 859 O O . SER A 1 118 ? 16.955 -3.097 -10.782 1.00 97.31 118 SER A O 1
ATOM 861 N N . GLY A 1 119 ? 14.938 -3.092 -11.782 1.00 95.44 119 GLY A N 1
ATOM 862 C CA . GLY A 1 119 ? 15.396 -3.019 -13.171 1.00 95.44 119 GLY A CA 1
ATOM 863 C C . GLY A 1 119 ? 15.604 -4.389 -13.832 1.00 95.44 119 GLY A C 1
ATOM 864 O O . GLY A 1 119 ? 15.474 -5.435 -13.199 1.00 95.44 119 GLY A O 1
ATOM 865 N N . GLY A 1 120 ? 15.912 -4.373 -15.129 1.00 94.75 120 GLY A N 1
ATOM 866 C CA . GLY A 1 120 ? 16.130 -5.539 -15.988 1.00 94.75 120 GLY A CA 1
ATOM 867 C C . GLY A 1 120 ? 14.954 -5.821 -16.923 1.00 94.75 120 GLY 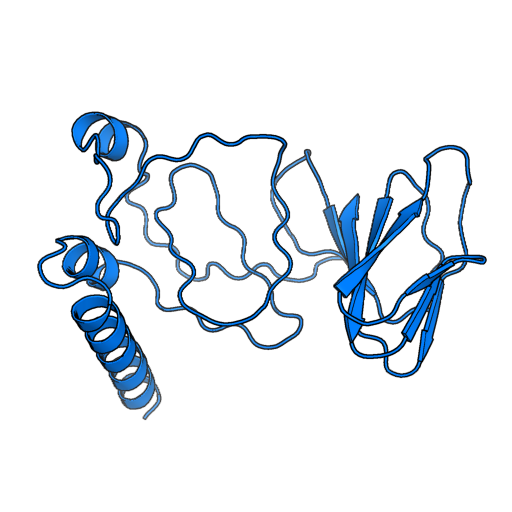A C 1
ATOM 868 O O . GLY A 1 120 ? 15.121 -5.823 -18.142 1.00 94.75 120 GLY A O 1
ATOM 869 N N . GLU A 1 121 ? 13.762 -6.049 -16.368 1.00 95.06 121 GLU A N 1
ATOM 870 C CA . GLU A 1 121 ? 12.570 -6.317 -17.177 1.00 95.06 121 GLU A CA 1
ATOM 871 C C . GLU A 1 121 ? 11.973 -5.019 -17.743 1.00 95.06 121 GLU A C 1
ATOM 873 O O . GLU A 1 121 ? 11.741 -4.068 -16.990 1.00 95.06 121 GLU A O 1
ATOM 878 N N . PRO A 1 122 ? 11.702 -4.951 -19.059 1.00 96.94 122 PRO A N 1
ATOM 879 C CA . PRO A 1 122 ? 11.061 -3.787 -19.642 1.00 96.94 122 PRO A CA 1
ATOM 880 C C . PRO A 1 122 ? 9.596 -3.694 -19.202 1.00 96.94 122 PRO A C 1
ATOM 882 O O . PRO A 1 122 ? 8.901 -4.697 -19.030 1.00 96.94 122 PRO A O 1
ATOM 885 N N . VAL A 1 123 ? 9.100 -2.469 -19.072 1.00 97.69 123 VAL A N 1
ATOM 886 C CA . VAL A 1 123 ? 7.737 -2.181 -18.627 1.00 97.69 123 VAL A CA 1
ATOM 887 C C . VAL A 1 123 ? 6.894 -1.738 -19.813 1.00 97.69 123 VAL A C 1
ATOM 889 O O . VAL A 1 123 ? 7.212 -0.761 -20.482 1.00 97.69 123 VAL A O 1
ATOM 892 N N . ALA A 1 124 ? 5.796 -2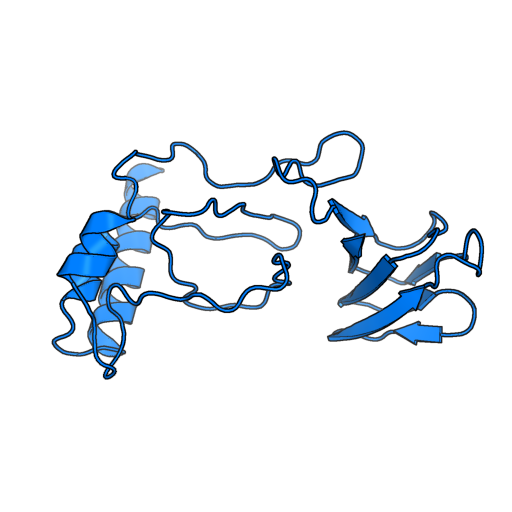.453 -20.060 1.00 96.75 124 ALA A N 1
ATOM 893 C CA . ALA A 1 124 ? 4.723 -1.990 -20.932 1.00 96.75 124 ALA A CA 1
ATOM 894 C C . ALA A 1 124 ? 3.674 -1.201 -20.139 1.00 96.75 124 ALA A C 1
ATOM 896 O O . ALA A 1 124 ? 3.312 -1.604 -19.026 1.00 96.75 124 ALA A O 1
ATOM 897 N N . GLY A 1 125 ? 3.199 -0.102 -20.732 1.00 95.94 125 GLY A N 1
ATOM 898 C CA . GLY A 1 125 ? 2.146 0.746 -20.177 1.00 95.94 125 GLY A CA 1
ATOM 899 C C . GLY A 1 125 ? 0.719 0.235 -20.450 1.00 95.94 125 GLY A C 1
ATOM 900 O O . GLY A 1 125 ? 0.538 -0.661 -21.279 1.00 95.94 125 GLY A O 1
ATOM 901 N N . PRO A 1 126 ? -0.316 0.834 -19.829 1.00 97.19 126 PRO A N 1
ATOM 902 C CA . PRO A 1 126 ? -0.233 1.924 -18.856 1.00 97.19 126 PRO A CA 1
ATOM 903 C C . PRO A 1 126 ? 0.403 1.449 -17.546 1.00 97.19 126 PRO A C 1
ATOM 905 O O . PRO A 1 126 ? 0.011 0.415 -17.016 1.00 97.19 126 PRO A O 1
ATOM 908 N N . ALA A 1 127 ? 1.408 2.172 -17.055 1.00 98.00 127 ALA A N 1
ATOM 909 C CA . ALA A 1 127 ? 2.074 1.816 -15.809 1.00 98.00 127 ALA A CA 1
ATOM 910 C C . ALA A 1 127 ? 2.724 3.027 -15.136 1.00 98.00 127 ALA A C 1
ATOM 912 O O . ALA A 1 127 ? 3.237 3.923 -15.805 1.00 98.00 127 ALA A O 1
ATOM 913 N N . ILE A 1 128 ? 2.773 3.016 -13.808 1.00 98.44 128 ILE A N 1
ATOM 914 C CA . ILE A 1 128 ? 3.619 3.903 -13.007 1.00 98.44 128 ILE A CA 1
ATOM 915 C C . ILE A 1 128 ? 4.788 3.077 -12.477 1.00 98.44 128 ILE A C 1
ATOM 917 O O . ILE A 1 128 ? 4.583 2.055 -11.826 1.00 98.44 128 ILE A O 1
ATOM 921 N N . VAL A 1 129 ? 6.013 3.525 -12.730 1.00 98.50 129 VAL A N 1
ATOM 922 C CA . VAL A 1 129 ? 7.224 2.967 -12.117 1.00 98.50 129 VAL A CA 1
ATOM 923 C C . VAL A 1 129 ? 7.665 3.919 -11.017 1.00 98.50 129 VAL A C 1
ATOM 925 O O . VAL A 1 129 ? 7.971 5.071 -11.311 1.00 98.50 129 VAL A O 1
ATOM 928 N N . ILE A 1 130 ? 7.696 3.460 -9.768 1.00 98.31 130 ILE A N 1
ATOM 929 C CA . ILE A 1 130 ? 8.143 4.240 -8.606 1.00 98.31 130 ILE A CA 1
ATOM 930 C C . ILE A 1 130 ? 9.425 3.644 -8.034 1.00 98.31 130 ILE A C 1
ATOM 932 O O . ILE A 1 130 ? 9.513 2.432 -7.833 1.00 98.31 130 ILE A O 1
ATOM 936 N N . ASN A 1 131 ? 10.413 4.490 -7.752 1.00 98.12 131 ASN A N 1
ATOM 937 C CA . ASN A 1 131 ? 11.654 4.086 -7.105 1.00 98.12 131 ASN A CA 1
ATOM 938 C C . ASN A 1 131 ? 11.608 4.401 -5.601 1.00 98.12 131 ASN A C 1
ATOM 940 O O . ASN A 1 131 ? 11.174 5.478 -5.199 1.00 98.12 131 ASN A O 1
ATOM 944 N N . THR A 1 132 ? 12.077 3.488 -4.755 1.00 97.50 132 THR A N 1
ATOM 945 C CA . THR A 1 132 ? 12.105 3.641 -3.289 1.00 97.50 132 THR A CA 1
ATOM 946 C C . THR A 1 132 ? 13.513 3.553 -2.698 1.00 97.50 132 THR A C 1
ATOM 948 O O . THR A 1 132 ? 13.726 4.037 -1.586 1.00 97.50 132 THR A O 1
ATOM 951 N N . ALA A 1 133 ? 14.493 3.016 -3.430 1.00 97.38 133 ALA A N 1
ATOM 952 C CA . ALA A 1 133 ? 15.905 3.001 -3.041 1.00 97.38 133 ALA A CA 1
ATOM 953 C C . ALA A 1 133 ? 16.820 2.926 -4.273 1.00 97.38 133 ALA A C 1
ATOM 955 O O . ALA A 1 133 ? 16.414 2.412 -5.306 1.00 97.38 133 ALA A O 1
ATOM 956 N N . GLY A 1 134 ? 18.068 3.395 -4.166 1.00 97.88 134 GLY A N 1
ATOM 957 C CA . GLY A 1 134 ? 19.021 3.375 -5.286 1.00 97.88 134 GLY A CA 1
ATOM 958 C C . GLY A 1 134 ? 18.605 4.281 -6.450 1.00 97.88 134 GLY A C 1
ATOM 959 O O . GLY A 1 134 ? 17.946 5.298 -6.235 1.00 97.88 134 GLY A O 1
ATOM 960 N N . GLU A 1 135 ? 18.988 3.921 -7.675 1.00 98.38 135 GLU A N 1
ATOM 961 C CA . GLU A 1 135 ? 18.645 4.654 -8.907 1.00 98.38 135 GLU A CA 1
ATOM 962 C C . GLU A 1 135 ? 17.993 3.704 -9.920 1.00 98.38 135 GLU A C 1
ATOM 964 O O . GLU A 1 135 ? 18.555 2.649 -10.223 1.00 98.38 135 GLU A O 1
ATOM 969 N N . LEU A 1 136 ? 16.827 4.087 -10.452 1.00 98.50 136 LEU A N 1
ATOM 970 C CA . LEU A 1 136 ? 16.183 3.437 -11.599 1.00 98.50 136 LEU A CA 1
ATOM 971 C C . LEU A 1 136 ? 16.265 4.346 -12.827 1.00 98.50 136 LEU A C 1
ATOM 973 O O . LEU A 1 136 ? 16.111 5.559 -12.718 1.00 98.50 136 LEU A O 1
ATOM 977 N N . ALA A 1 137 ? 16.438 3.761 -14.004 1.00 98.38 137 ALA A N 1
ATOM 978 C CA . ALA A 1 137 ? 16.246 4.427 -15.284 1.00 98.38 137 ALA A CA 1
ATOM 979 C C . ALA A 1 137 ? 15.100 3.742 -16.033 1.00 98.38 137 ALA A C 1
ATOM 981 O O . ALA A 1 137 ? 15.123 2.527 -16.205 1.00 98.38 137 ALA A O 1
ATOM 982 N N . VAL A 1 138 ? 14.100 4.510 -16.459 1.00 98.19 138 VAL A N 1
ATOM 983 C CA . VAL A 1 138 ? 12.943 4.065 -17.247 1.00 98.19 138 VAL A CA 1
ATOM 984 C C . VAL A 1 138 ? 13.015 4.788 -18.589 1.00 98.19 138 VAL A C 1
ATOM 986 O O . VAL A 1 138 ? 12.659 5.964 -18.690 1.00 98.19 138 VAL A O 1
ATOM 989 N N . GLY A 1 139 ? 13.547 4.114 -19.609 1.00 96.75 139 GLY A N 1
ATOM 990 C CA . GLY A 1 139 ? 13.952 4.773 -20.852 1.00 96.75 139 GLY A CA 1
ATOM 991 C C . GLY A 1 139 ? 14.970 5.884 -20.573 1.00 96.75 139 GLY A C 1
ATOM 992 O O . GLY A 1 139 ? 16.006 5.641 -19.959 1.00 96.75 139 GLY A O 1
ATOM 993 N N . ASP A 1 140 ? 14.650 7.113 -20.980 1.00 96.06 140 ASP A N 1
ATOM 994 C CA . ASP A 1 140 ? 15.511 8.286 -20.767 1.00 96.06 140 ASP A CA 1
ATOM 995 C C . ASP A 1 140 ? 15.294 8.975 -19.402 1.00 96.06 140 ASP A C 1
ATOM 997 O O . ASP A 1 140 ? 16.006 9.924 -19.059 1.00 96.06 140 ASP A O 1
ATOM 1001 N N . VAL A 1 141 ? 14.313 8.526 -18.611 1.00 97.88 141 VAL A N 1
ATOM 1002 C CA . VAL A 1 141 ? 13.960 9.130 -17.318 1.00 97.88 141 VAL A CA 1
ATOM 1003 C C . VAL A 1 141 ? 14.713 8.431 -16.193 1.00 97.88 141 VAL A C 1
ATOM 1005 O O . VAL A 1 141 ? 14.574 7.227 -16.005 1.00 97.88 141 VAL A O 1
ATOM 1008 N N . ARG A 1 142 ? 15.474 9.189 -15.402 1.00 98.38 142 ARG A N 1
ATOM 1009 C CA . ARG A 1 142 ? 16.127 8.690 -14.183 1.00 98.38 142 ARG A CA 1
ATOM 1010 C C . ARG A 1 142 ? 15.294 9.021 -12.956 1.00 98.38 142 ARG A C 1
ATOM 1012 O O . ARG A 1 142 ? 14.763 10.123 -12.871 1.00 98.38 142 ARG A O 1
ATOM 1019 N N . LEU A 1 143 ? 15.219 8.073 -12.031 1.00 98.62 143 LEU A N 1
ATOM 1020 C CA . LEU A 1 143 ? 14.429 8.129 -10.811 1.00 98.62 143 LEU A CA 1
ATOM 1021 C C . LEU A 1 143 ? 15.329 7.845 -9.604 1.00 98.62 143 LEU A C 1
ATOM 1023 O O . LEU A 1 143 ? 15.845 6.735 -9.447 1.00 98.62 143 LEU A O 1
ATOM 1027 N N . GLY A 1 144 ? 15.485 8.825 -8.723 1.00 98.38 144 GLY A N 1
ATOM 1028 C CA . GLY A 1 144 ? 15.966 8.635 -7.358 1.00 98.38 144 GLY A CA 1
ATOM 1029 C C . GLY A 1 144 ? 14.861 8.134 -6.414 1.00 98.38 144 GLY A C 1
ATOM 1030 O O . GLY A 1 144 ? 13.707 7.982 -6.823 1.00 98.38 144 GLY A O 1
ATOM 1031 N N . PRO A 1 145 ? 15.179 7.863 -5.136 1.00 97.50 145 PRO A N 1
ATOM 1032 C CA . PRO A 1 145 ? 14.189 7.409 -4.163 1.00 97.50 145 PRO A CA 1
ATOM 1033 C C . PRO A 1 145 ? 13.052 8.425 -3.976 1.00 97.50 145 PRO A C 1
ATOM 1035 O O . PRO A 1 145 ? 13.301 9.597 -3.697 1.00 97.50 145 PRO A O 1
ATOM 1038 N N . GLY A 1 146 ? 11.807 7.964 -4.090 1.00 96.31 146 GLY A N 1
ATOM 1039 C CA . GLY A 1 146 ? 10.596 8.785 -4.011 1.00 96.31 146 GLY A CA 1
ATOM 1040 C C . GLY A 1 146 ? 10.139 9.373 -5.349 1.00 96.31 146 GLY A C 1
ATOM 1041 O O . GLY A 1 146 ? 9.082 10.001 -5.396 1.00 96.31 146 GLY A O 1
ATOM 1042 N N . GLU A 1 147 ? 10.893 9.167 -6.430 1.00 98.25 147 GLU A N 1
ATOM 1043 C CA . GLU A 1 147 ? 10.521 9.614 -7.773 1.00 98.25 147 GLU A CA 1
ATOM 1044 C C . GLU A 1 147 ? 9.801 8.511 -8.557 1.00 98.25 147 GLU A C 1
ATOM 1046 O O . GLU A 1 147 ? 9.994 7.314 -8.324 1.00 98.25 147 GLU A O 1
ATOM 1051 N N . ALA A 1 148 ? 8.960 8.924 -9.507 1.00 98.31 148 ALA A N 1
ATOM 1052 C CA . ALA A 1 148 ? 8.191 8.019 -10.347 1.00 98.31 148 ALA A CA 1
ATOM 1053 C C . ALA A 1 148 ? 8.131 8.488 -11.806 1.00 98.31 148 ALA A C 1
ATOM 1055 O O . ALA A 1 148 ? 8.208 9.684 -12.089 1.00 98.31 148 ALA A O 1
ATOM 1056 N N . SER A 1 149 ? 7.948 7.537 -12.722 1.00 98.19 149 SER A N 1
ATOM 1057 C CA . SER A 1 149 ? 7.711 7.774 -14.147 1.00 98.19 149 SER A CA 1
ATOM 1058 C C . SER A 1 149 ? 6.412 7.109 -14.598 1.00 98.19 149 SER A C 1
ATOM 1060 O O . SER A 1 149 ? 6.062 6.025 -14.128 1.00 98.19 149 SER A O 1
ATOM 1062 N N . TRP A 1 150 ? 5.709 7.752 -15.527 1.00 98.19 150 TRP A N 1
ATOM 1063 C CA . TRP A 1 150 ? 4.561 7.181 -16.224 1.00 98.19 150 TRP A CA 1
ATOM 1064 C C . TRP A 1 150 ? 5.016 6.577 -17.551 1.00 98.19 150 TRP A C 1
ATOM 1066 O O . TRP A 1 150 ? 5.672 7.254 -18.337 1.00 98.19 150 TRP A O 1
ATOM 1076 N N . VAL A 1 151 ? 4.617 5.334 -17.805 1.00 98.19 151 VAL A N 1
ATOM 1077 C CA . VAL A 1 151 ? 4.779 4.652 -19.090 1.00 98.19 151 VAL A CA 1
ATOM 1078 C C . VAL A 1 151 ? 3.410 4.572 -19.753 1.00 98.19 151 VAL A C 1
ATOM 1080 O O . VAL A 1 151 ? 2.513 3.864 -19.284 1.00 98.19 151 VAL A O 1
ATOM 1083 N N . GLY A 1 152 ? 3.222 5.307 -20.845 1.00 97.75 152 GLY A N 1
ATOM 1084 C CA . GLY A 1 152 ? 1.965 5.320 -21.582 1.00 97.75 152 GLY A CA 1
ATOM 1085 C C . GLY A 1 152 ? 1.685 4.008 -22.319 1.00 97.75 152 GLY A C 1
ATOM 1086 O O . GLY A 1 152 ? 2.581 3.358 -22.846 1.00 97.75 152 GLY A O 1
ATOM 1087 N N . ALA A 1 153 ? 0.404 3.656 -22.466 1.00 96.00 153 ALA A N 1
ATOM 1088 C CA . ALA A 1 153 ? -0.031 2.466 -23.216 1.00 96.00 153 ALA A CA 1
ATOM 1089 C C . ALA A 1 153 ? 0.430 2.433 -24.691 1.00 96.00 153 ALA A C 1
ATOM 1091 O O . ALA A 1 153 ? 0.435 1.383 -25.326 1.00 96.00 153 ALA A O 1
ATOM 1092 N N . HIS A 1 154 ? 0.796 3.589 -25.250 1.00 95.81 154 HI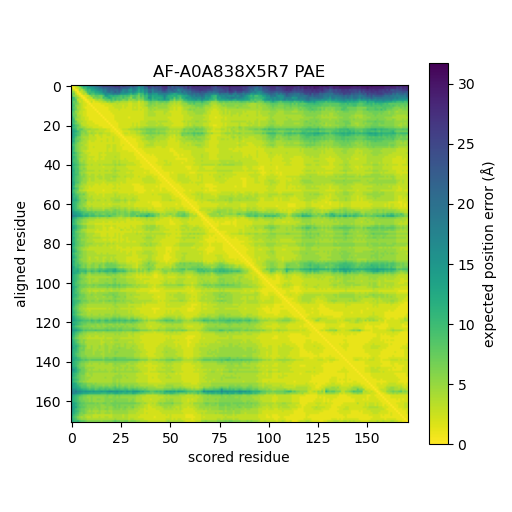S A N 1
ATOM 1093 C CA . HIS A 1 154 ? 1.227 3.746 -26.639 1.00 95.81 154 HIS A CA 1
ATOM 1094 C C . HIS A 1 154 ? 2.749 3.633 -26.825 1.00 95.81 154 HIS A C 1
ATOM 1096 O O . HIS A 1 154 ? 3.210 3.581 -27.962 1.00 95.81 154 HIS A O 1
ATOM 1102 N N . GLU A 1 155 ? 3.525 3.602 -25.738 1.00 91.94 155 GLU A N 1
ATOM 1103 C CA . GLU A 1 155 ? 4.996 3.632 -25.778 1.00 91.94 155 GLU A CA 1
ATOM 1104 C C . GLU A 1 155 ? 5.616 2.247 -26.025 1.00 91.94 155 GLU A C 1
ATOM 1106 O O . GLU A 1 155 ? 6.813 2.131 -26.280 1.00 91.94 155 GLU A O 1
ATOM 1111 N N . GLY A 1 156 ? 4.805 1.185 -26.004 1.00 90.75 156 GLY A N 1
ATOM 1112 C CA . GLY A 1 156 ? 5.292 -0.188 -26.100 1.00 90.75 156 GLY A CA 1
ATOM 1113 C C . GLY A 1 156 ? 6.024 -0.613 -24.825 1.00 90.75 156 GLY A C 1
ATOM 1114 O O . GLY A 1 156 ? 5.622 -0.239 -23.727 1.00 90.75 156 GLY A O 1
ATOM 1115 N N . CYS A 1 157 ? 7.073 -1.427 -24.969 1.00 94.31 157 CYS A N 1
ATOM 1116 C CA . CYS A 1 157 ? 7.904 -1.878 -23.852 1.00 94.31 157 CYS A CA 1
ATOM 1117 C C . CYS A 1 157 ? 9.086 -0.922 -23.651 1.00 94.31 157 CYS A C 1
ATOM 1119 O O . CYS A 1 157 ? 9.988 -0.874 -24.490 1.00 94.31 157 CYS A O 1
ATOM 1121 N N . VAL A 1 158 ? 9.107 -0.206 -22.528 1.00 97.56 158 VAL A N 1
ATOM 1122 C CA . VAL A 1 158 ? 10.180 0.724 -22.158 1.00 97.56 158 VAL A CA 1
ATOM 1123 C C . VAL A 1 158 ? 11.225 -0.014 -21.311 1.00 97.56 158 VAL A C 1
ATOM 1125 O O . VAL A 1 158 ? 10.851 -0.668 -20.336 1.00 97.56 158 VAL A O 1
ATOM 1128 N N . PRO A 1 159 ? 12.525 0.038 -21.656 1.00 97.88 159 PRO A N 1
ATOM 1129 C CA . PRO A 1 159 ? 13.564 -0.621 -20.871 1.00 97.88 159 PRO A CA 1
ATOM 1130 C C . PRO A 1 159 ? 13.669 -0.008 -19.473 1.00 97.88 159 PRO A C 1
ATOM 1132 O O . PRO A 1 159 ? 13.549 1.209 -19.313 1.00 97.88 159 PRO A O 1
ATOM 1135 N N . VAL A 1 160 ? 13.922 -0.859 -18.478 1.00 98.06 160 VAL A N 1
ATOM 1136 C CA . VAL A 1 160 ? 14.181 -0.432 -17.103 1.00 98.06 160 VAL A CA 1
ATOM 1137 C C . VAL A 1 160 ? 15.544 -0.947 -16.671 1.00 98.06 160 VAL A C 1
ATOM 1139 O O . VAL A 1 160 ? 15.814 -2.141 -16.762 1.00 98.06 160 VAL A O 1
ATOM 1142 N N . GLU A 1 161 ? 16.397 -0.066 -16.170 1.00 98.25 161 GLU A N 1
ATOM 1143 C CA . GLU A 1 161 ? 17.707 -0.404 -15.611 1.00 98.25 161 GLU A CA 1
ATOM 1144 C C . GLU A 1 161 ? 17.779 0.068 -14.160 1.00 98.25 161 GLU A C 1
ATOM 1146 O O . GLU A 1 161 ? 17.138 1.051 -13.793 1.00 98.25 161 GLU A O 1
ATOM 1151 N N . GLY A 1 162 ? 18.537 -0.633 -13.317 1.00 97.56 162 GLY A N 1
ATOM 1152 C CA . GLY A 1 162 ? 18.624 -0.303 -11.898 1.00 97.56 162 GLY A CA 1
ATOM 1153 C C . GLY A 1 162 ? 20.017 -0.492 -11.322 1.00 97.56 162 GLY A C 1
ATOM 1154 O O . GLY A 1 162 ? 20.728 -1.441 -11.656 1.00 97.56 162 GLY A O 1
ATOM 1155 N N . VAL A 1 163 ? 20.400 0.412 -10.420 1.00 97.88 163 VAL A N 1
ATOM 1156 C CA . VAL A 1 163 ? 21.651 0.354 -9.657 1.00 97.88 163 VAL A CA 1
ATOM 1157 C C . VAL A 1 163 ? 21.318 0.408 -8.175 1.00 97.88 163 VAL A C 1
ATOM 1159 O O . VAL A 1 163 ? 20.868 1.436 -7.670 1.00 97.88 163 VAL A O 1
ATOM 1162 N N . ALA A 1 164 ? 21.529 -0.721 -7.485 1.00 96.69 164 ALA A N 1
ATOM 1163 C CA . ALA A 1 164 ? 21.098 -0.917 -6.095 1.00 96.69 164 ALA A CA 1
ATOM 1164 C C . ALA A 1 164 ? 19.627 -0.507 -5.872 1.00 96.69 164 ALA A C 1
ATOM 1166 O O . ALA A 1 164 ? 19.269 0.021 -4.820 1.00 96.69 164 ALA A O 1
ATOM 1167 N N . ALA A 1 165 ? 18.809 -0.703 -6.908 1.00 97.38 165 ALA A N 1
ATOM 1168 C CA . ALA A 1 165 ? 17.464 -0.182 -6.977 1.00 97.38 165 ALA A CA 1
ATOM 1169 C C . ALA A 1 165 ? 16.461 -1.083 -6.261 1.00 97.38 165 ALA A C 1
ATOM 1171 O O . ALA A 1 165 ? 16.541 -2.310 -6.355 1.00 97.38 165 ALA A O 1
ATOM 1172 N N . ALA A 1 166 ? 15.477 -0.461 -5.625 1.00 97.31 166 ALA A N 1
ATOM 1173 C CA . ALA A 1 166 ? 14.252 -1.117 -5.199 1.00 97.31 166 ALA A CA 1
ATOM 1174 C C . ALA A 1 166 ? 13.086 -0.206 -5.564 1.00 97.31 166 ALA A C 1
ATOM 1176 O O . ALA A 1 166 ? 13.110 0.979 -5.252 1.00 97.31 166 ALA A O 1
ATOM 1177 N N . GLY A 1 167 ? 12.078 -0.748 -6.227 1.00 97.50 167 GLY A N 1
ATOM 1178 C CA . GLY A 1 167 ? 10.919 0.003 -6.672 1.00 97.50 167 GLY A CA 1
ATOM 1179 C C . GLY A 1 167 ? 9.738 -0.905 -6.963 1.00 97.50 167 GLY A C 1
ATOM 1180 O O . GLY A 1 167 ? 9.793 -2.119 -6.759 1.00 97.50 167 GLY A O 1
ATOM 1181 N N . PHE A 1 168 ? 8.667 -0.304 -7.459 1.00 98.25 168 PHE A N 1
ATOM 1182 C CA . PHE A 1 168 ? 7.449 -1.008 -7.834 1.00 98.25 168 PHE A CA 1
ATOM 1183 C C . PHE A 1 168 ? 6.956 -0.526 -9.194 1.00 98.25 168 PHE A C 1
ATOM 1185 O O . PHE A 1 168 ? 7.092 0.646 -9.546 1.00 98.25 168 PHE A O 1
ATOM 1192 N N . VAL A 1 169 ? 6.365 -1.441 -9.950 1.00 98.19 169 VAL A N 1
ATOM 1193 C CA . VAL A 1 169 ? 5.584 -1.149 -11.149 1.00 98.19 169 VAL A CA 1
ATOM 1194 C C . VAL A 1 169 ? 4.120 -1.359 -10.794 1.00 98.19 169 VAL A C 1
ATOM 1196 O O . VAL A 1 169 ? 3.745 -2.442 -10.346 1.00 98.19 169 VAL A O 1
ATOM 1199 N N . VAL A 1 170 ? 3.315 -0.323 -10.990 1.00 97.88 170 VAL A N 1
ATOM 1200 C CA . VAL A 1 170 ? 1.867 -0.319 -10.768 1.00 97.88 170 VAL A CA 1
ATOM 1201 C C . VAL A 1 170 ? 1.184 -0.234 -12.127 1.00 97.88 170 VAL A C 1
ATOM 1203 O O . VAL A 1 170 ? 1.525 0.657 -12.906 1.00 97.88 170 VAL A O 1
ATOM 1206 N N . ARG A 1 171 ? 0.256 -1.144 -12.423 1.00 95.25 171 ARG A N 1
ATOM 1207 C CA . ARG A 1 171 ? -0.546 -1.155 -13.661 1.00 95.25 171 ARG A CA 1
ATOM 1208 C C . ARG A 1 171 ? -2.019 -1.113 -13.342 1.00 95.25 171 ARG A C 1
ATOM 1210 O O . ARG A 1 171 ? -2.365 -1.795 -12.357 1.00 95.25 171 ARG A O 1
#

Organism: NCBI:txid2594913

InterPro domains:
  IPR011051 RmlC-like cupin domain superfamily [SSF51182] (15-156)
  IPR014710 RmlC-like jelly roll fold [G3DSA:2.60.120.10] (35-72)
  IPR014710 RmlC-like jelly roll fold [G3DSA:2.60.120.10] (97-162)
  IPR016305 Mannose-6-phosphate isomerase [PR00714] (17-32)
  IPR016305 Mannose-6-phosphate isomerase [PR00714] (33-52)
  IPR016305 Mannose-6-phosphate isomerase [PR00714] (52-71)
  IPR016305 Mannose-6-phosphate isomerase [PR00714] (71-90)
  IPR016305 Mannose-6-phosphate isomerase [PTHR10309] (17-137)

Solvent-accessible surface area (backbone atoms only — not comparable to full-atom values): 10514 Å² total; per-residue (Å²): 114,70,72,62,53,52,53,50,51,51,52,52,49,47,55,48,46,43,66,79,33,72,92,43,69,22,52,64,54,53,75,77,47,87,85,82,84,77,57,96,90,60,49,67,60,84,58,93,36,61,87,82,81,90,87,82,90,85,84,90,87,84,74,67,102,71,84,90,75,80,56,80,50,78,62,95,65,91,59,60,59,70,64,41,65,72,56,49,57,97,66,91,71,94,69,57,61,35,50,77,50,96,71,24,46,59,59,102,57,89,81,52,47,45,22,76,40,45,45,70,66,55,48,58,30,58,27,41,41,36,25,66,32,47,36,35,30,55,60,95,46,77,25,46,58,80,32,68,49,80,40,51,62,86,69,46,69,38,50,24,42,44,50,80,26,37,29,38,40,38,63

Sequence (171 aa):
AAGDSECKGTAANLAFIAREYPGDNGVVAALLLNHVSLEPGEALFLAAGNLHAYLCGMGVEVMANSNNVLRGGMTSKHIDSDELFSVLKFVTLDNPTAQLVDGSFNVPVDDFSVSPTSGGEPVAGPAIVINTAGELAVGDVRLGPGEASWVGAHEGCVPVEGVAAAGFVVR

Foldseek 3Di:
DVVVVLVVQLVVQLVLLCVLAPPKCVSVVSVVDDDDDDDPPWAFEDDWQDDDDDDDDDDDDDDAPDDDDADDISDPDDHPVVVNVVGHDPDDDPDRIFDDDPQWTDYPDPRKIKGKDQFDFWDADQKKKAWQDFWKDFAPDIHHHGDIDGHHNPNGTTGMHHDRTIIMIMD

Radius of gyration: 19.03 Å; Cα contacts (8 Å, |Δi|>4): 258; chains: 1; bounding box: 45×32×52 Å

Mean predicted aligned error: 4.64 Å

pLDDT: mean 92.8, std 8.23, range [44.84, 98.62]

Secondary structure (DSSP, 8-state):
-HHHHHHHHHHHHHHHHHHHSTT-THHHHHTTS----PPTT-EE---TT------SS-------S-------SS-SS---HHHHHHH------S--EEPEETTEE--S-SS--EEEESSSS-EESSEEEEEEEEEEEETTEEE-TT-EEEE-TTS-EE-EEEEEEEEEEE-

Nearest PDB structures (foldseek):
  2z2s-assembly4_H  TM=6.300E-01  e=1.339E-02  Cereibacter sphaeroides 2.4.1
  2z2s-assembly3_F  TM=6.175E-01  e=3.262E-02  Cereibacter sphaeroides 2.4.1
  2q1z-assembly1_B  TM=5.895E-01  e=5.243E-02  Cereibacter sphaeroides 2.4.1
  3o14-assembly2_B  TM=5.668E-01  e=8.944E-02  Marinobacter nauticus VT8
  2q1z-assembly2_D  TM=5.110E-01  e=6.265E-02  Cereibacter sphaeroides 2.4.1